Protein AF-A0A2X2LY69-F1 (afdb_monomer_lite)

Foldseek 3Di:
DDPKVQVDPDPQDHDVDDDDFDWDQDPVRDIDTVLVVDVVSVVPRPPDDTDDDDDDDPPDDDDD

Organism: Staphylococcus aureus (NCBI:txid1280)

Radius of gyration: 19.51 Å; chains: 1; bounding box: 28×24×64 Å

Secondary structure (DSSP, 8-state):
----TTTSS-SS--TTPPPPPPEEE-TTS-EEESGGG-HHHHHHTT-----------S-SS---

Sequence (64 aa):
MSEAFSDLPYDYDRPGSNRKPIHLLRQDGKIREISNQSLVIHSITGINRQDYKLYYPRENGCKD

pLDDT: mean 77.8, std 14.21, range [50.28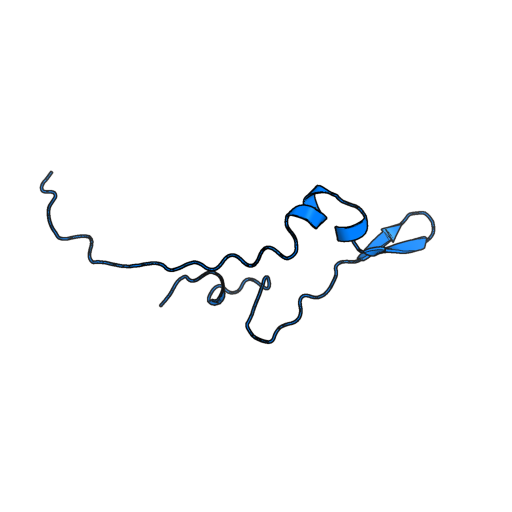, 97.38]

Structure (mmCIF, N/CA/C/O backbone):
data_AF-A0A2X2LY69-F1
#
_entry.id   AF-A0A2X2LY69-F1
#
loop_
_atom_site.group_PDB
_atom_site.id
_atom_site.type_symbol
_atom_site.label_atom_id
_atom_site.label_alt_id
_atom_site.label_comp_id
_atom_site.label_asym_id
_atom_site.label_entity_id
_atom_site.label_seq_id
_atom_site.pdbx_PDB_ins_code
_atom_site.Cartn_x
_atom_site.Cartn_y
_atom_site.Cartn_z
_atom_site.occupancy
_atom_site.B_iso_or_equiv
_atom_site.auth_seq_id
_atom_site.auth_comp_id
_atom_site.auth_asym_id
_atom_site.auth_atom_id
_atom_site.pdbx_PDB_model_num
ATOM 1 N N . MET A 1 1 ? 15.779 11.198 -20.532 1.00 50.28 1 MET A N 1
ATOM 2 C CA . MET A 1 1 ? 15.252 10.816 -19.209 1.00 50.28 1 MET A CA 1
ATOM 3 C C . MET A 1 1 ? 14.101 9.869 -19.451 1.00 50.28 1 MET A C 1
ATOM 5 O O . MET A 1 1 ? 13.203 10.228 -20.200 1.00 50.28 1 MET A O 1
ATOM 9 N N . SER A 1 2 ? 14.179 8.654 -18.928 1.00 61.00 2 SER A N 1
ATOM 10 C CA . SER A 1 2 ? 13.046 7.737 -18.889 1.00 61.00 2 SER A CA 1
ATOM 11 C C . SER A 1 2 ? 12.002 8.303 -17.926 1.00 61.00 2 SER A C 1
ATOM 13 O O . SER A 1 2 ? 12.329 8.706 -16.818 1.00 61.00 2 SER A O 1
ATOM 15 N N . GLU A 1 3 ? 10.747 8.389 -18.358 1.00 63.97 3 GLU A N 1
ATOM 16 C CA . GLU A 1 3 ? 9.618 8.624 -17.450 1.00 63.97 3 GLU A CA 1
ATOM 17 C C . GLU A 1 3 ? 9.029 7.280 -16.995 1.00 63.97 3 GLU A C 1
ATOM 19 O O . GLU A 1 3 ? 7.803 7.113 -17.001 1.00 63.97 3 GLU A O 1
ATOM 24 N N . ALA A 1 4 ? 9.885 6.296 -16.704 1.00 67.06 4 ALA A N 1
ATOM 25 C CA . ALA A 1 4 ? 9.425 5.041 -16.128 1.00 67.06 4 ALA A CA 1
ATOM 26 C C . ALA A 1 4 ? 8.820 5.334 -14.751 1.00 67.06 4 ALA A C 1
ATOM 28 O O . ALA A 1 4 ? 9.269 6.253 -14.056 1.00 67.06 4 ALA A O 1
ATOM 29 N N . PHE A 1 5 ? 7.822 4.560 -14.327 1.00 67.75 5 PHE A N 1
ATOM 30 C CA . PHE A 1 5 ? 7.181 4.771 -13.027 1.00 67.75 5 PHE A CA 1
ATOM 31 C C . PHE A 1 5 ? 8.190 4.766 -11.862 1.00 67.75 5 PHE A C 1
ATOM 33 O O . PHE A 1 5 ? 7.990 5.496 -10.892 1.00 67.75 5 PHE A O 1
ATOM 40 N N . SER A 1 6 ? 9.292 4.015 -11.984 1.00 65.38 6 SER A N 1
ATOM 41 C CA . SER A 1 6 ? 10.399 3.968 -11.014 1.00 65.38 6 SER A CA 1
ATOM 42 C C . SER A 1 6 ? 11.239 5.248 -10.932 1.00 65.38 6 SER A C 1
ATOM 44 O O . SER A 1 6 ? 11.870 5.495 -9.904 1.00 65.38 6 SER A O 1
ATOM 46 N N . ASP A 1 7 ? 11.271 6.041 -12.005 1.00 71.62 7 ASP A N 1
ATOM 47 C CA . ASP A 1 7 ? 12.119 7.235 -12.128 1.00 71.62 7 ASP A CA 1
ATOM 48 C C . ASP A 1 7 ? 11.407 8.504 -11.640 1.00 71.62 7 ASP A C 1
ATOM 50 O O . ASP A 1 7 ? 12.032 9.545 -11.426 1.00 71.62 7 ASP A O 1
ATOM 54 N N . LEU A 1 8 ? 10.091 8.422 -11.437 1.00 70.19 8 LEU A N 1
ATOM 55 C CA . LEU A 1 8 ? 9.290 9.502 -10.880 1.00 70.19 8 LEU A CA 1
ATOM 56 C C . LEU A 1 8 ? 9.558 9.657 -9.368 1.00 70.19 8 LEU A C 1
ATOM 58 O O . LEU A 1 8 ? 9.866 8.686 -8.676 1.00 70.19 8 LEU A O 1
ATOM 62 N N . PRO A 1 9 ? 9.390 10.865 -8.794 1.00 70.94 9 PRO A N 1
ATOM 63 C CA . PRO A 1 9 ? 9.628 11.121 -7.369 1.00 70.94 9 PRO A CA 1
ATOM 64 C C . PRO A 1 9 ? 8.571 10.492 -6.438 1.00 70.94 9 PRO A C 1
ATOM 66 O O . PRO A 1 9 ? 8.514 10.838 -5.259 1.00 70.94 9 PRO A O 1
ATOM 69 N N . TYR A 1 10 ? 7.719 9.598 -6.946 1.00 68.06 10 TYR A N 1
ATOM 70 C CA . TYR A 1 10 ? 6.684 8.933 -6.166 1.00 68.06 10 TYR A CA 1
ATOM 71 C C . TYR A 1 10 ? 7.265 7.776 -5.351 1.00 68.06 10 TYR A C 1
ATOM 73 O O . TYR A 1 10 ? 8.067 6.980 -5.826 1.00 68.06 10 TYR A O 1
ATOM 81 N N . ASP A 1 11 ? 6.796 7.658 -4.114 1.00 65.88 11 ASP A N 1
ATOM 82 C CA . ASP A 1 11 ? 7.291 6.712 -3.107 1.00 65.88 11 ASP A CA 1
ATOM 83 C C . ASP A 1 11 ? 6.707 5.292 -3.262 1.00 65.88 11 ASP A C 1
ATOM 85 O O . ASP A 1 11 ? 6.612 4.537 -2.297 1.00 65.88 11 ASP A O 1
ATOM 89 N N . TYR A 1 12 ? 6.204 4.946 -4.453 1.00 61.50 12 TYR A N 1
ATOM 90 C CA . TYR A 1 12 ? 5.374 3.751 -4.602 1.00 61.50 12 TYR A CA 1
ATOM 91 C C . TYR A 1 12 ? 6.209 2.468 -4.623 1.00 61.50 12 TYR A C 1
ATOM 93 O O . TYR A 1 12 ? 5.868 1.554 -3.884 1.00 61.50 12 TYR A O 1
ATOM 101 N N . ASP A 1 13 ? 7.305 2.428 -5.393 1.00 56.91 13 ASP A N 1
ATOM 102 C CA . ASP A 1 13 ? 8.202 1.271 -5.497 1.00 56.91 13 ASP A CA 1
ATOM 103 C C . ASP A 1 13 ? 9.577 1.699 -6.044 1.00 56.91 13 ASP A C 1
ATOM 105 O O . ASP A 1 13 ? 9.791 1.781 -7.255 1.00 56.91 13 ASP A O 1
ATOM 109 N N . ARG A 1 14 ? 10.540 1.970 -5.156 1.00 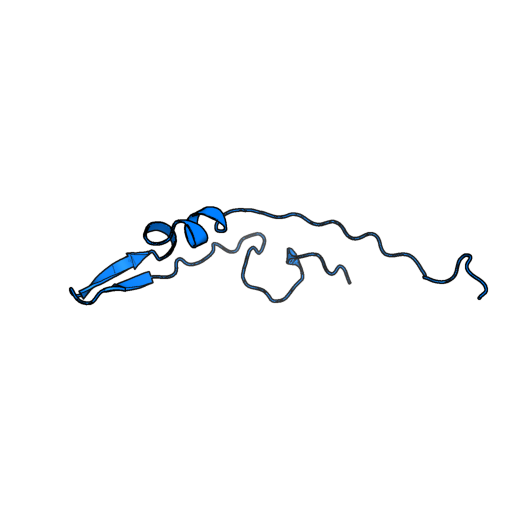61.41 14 ARG A N 1
ATOM 110 C CA . ARG A 1 14 ? 11.952 2.086 -5.556 1.00 61.41 14 ARG A CA 1
ATOM 111 C C . ARG A 1 14 ? 12.659 0.747 -5.367 1.00 61.41 14 ARG A C 1
ATOM 113 O O . ARG A 1 14 ? 12.455 0.120 -4.326 1.00 61.41 14 ARG A O 1
ATOM 120 N N . PRO A 1 15 ? 13.556 0.342 -6.284 1.00 57.03 15 PRO A N 1
ATOM 121 C CA . PRO A 1 15 ? 14.460 -0.777 -6.044 1.00 57.03 15 PRO A CA 1
ATOM 122 C C . PRO A 1 15 ? 15.197 -0.581 -4.708 1.00 57.03 15 PRO A C 1
ATOM 124 O O . PRO A 1 15 ? 15.965 0.365 -4.551 1.00 57.03 15 PRO A O 1
ATOM 127 N N . GLY A 1 16 ? 14.916 -1.437 -3.720 1.00 58.66 16 GLY A N 1
ATOM 128 C CA . GLY A 1 16 ? 15.520 -1.380 -2.381 1.00 58.66 16 GLY A CA 1
ATOM 129 C C . GLY A 1 16 ? 14.778 -0.547 -1.321 1.00 58.66 16 GLY A C 1
ATOM 130 O O . GLY A 1 16 ? 15.213 -0.546 -0.170 1.00 58.66 16 GLY A O 1
ATOM 131 N N . SER A 1 17 ? 13.663 0.119 -1.649 1.00 60.59 17 SER A N 1
ATOM 132 C CA . SER A 1 17 ? 12.796 0.763 -0.649 1.00 60.59 17 SER A CA 1
ATOM 133 C C . SER A 1 17 ? 11.637 -0.158 -0.273 1.00 60.59 17 SER A C 1
ATOM 135 O O . SER A 1 17 ? 10.863 -0.573 -1.130 1.00 60.59 17 SER A O 1
ATOM 137 N N . ASN A 1 18 ? 11.495 -0.464 1.018 1.00 65.62 18 ASN A N 1
ATOM 138 C CA . ASN A 1 18 ? 10.322 -1.170 1.528 1.00 65.62 18 ASN A CA 1
ATOM 139 C C . ASN A 1 18 ? 9.226 -0.154 1.848 1.00 65.62 18 ASN A C 1
ATOM 141 O O . ASN A 1 18 ? 9.395 0.674 2.751 1.00 65.62 18 ASN A O 1
ATOM 145 N N . ARG A 1 19 ? 8.089 -0.255 1.150 1.00 74.94 19 ARG A N 1
ATOM 146 C CA . ARG A 1 19 ? 6.901 0.557 1.420 1.00 74.94 19 ARG A CA 1
ATOM 147 C C . ARG A 1 19 ? 6.528 0.483 2.901 1.00 74.94 19 ARG A C 1
ATOM 149 O O . ARG A 1 19 ? 6.350 -0.600 3.462 1.00 74.94 19 ARG A O 1
ATOM 156 N N . LYS A 1 20 ? 6.390 1.646 3.541 1.00 82.44 20 LYS A N 1
ATOM 157 C CA . LYS A 1 20 ? 5.911 1.720 4.923 1.00 82.44 20 LYS A CA 1
ATOM 158 C C . LYS A 1 20 ? 4.387 1.530 4.954 1.00 82.44 20 LYS A C 1
ATOM 160 O O . LYS A 1 20 ? 3.686 2.130 4.135 1.00 82.44 20 LYS A O 1
ATOM 165 N N . PRO A 1 21 ? 3.855 0.713 5.878 1.00 86.50 21 PRO A N 1
ATOM 166 C CA . PRO A 1 21 ? 2.415 0.558 6.032 1.00 86.50 21 PRO A CA 1
ATOM 167 C C . PRO A 1 21 ? 1.776 1.850 6.556 1.00 86.50 21 PRO A C 1
ATOM 169 O O . PRO A 1 21 ? 2.378 2.591 7.335 1.00 86.50 21 PRO A O 1
ATOM 172 N N . ILE A 1 22 ? 0.525 2.091 6.160 1.00 90.25 22 ILE A N 1
ATOM 173 C CA . ILE A 1 22 ? -0.305 3.175 6.699 1.00 90.25 22 ILE A CA 1
ATOM 174 C C . ILE A 1 22 ? -1.223 2.580 7.765 1.00 90.25 22 ILE A C 1
ATOM 176 O O . ILE A 1 22 ? -1.968 1.634 7.498 1.00 90.25 22 ILE A O 1
ATOM 180 N N . HIS A 1 23 ? -1.197 3.160 8.962 1.00 95.44 23 HIS A N 1
ATOM 181 C CA . HIS A 1 23 ? -2.011 2.725 10.090 1.00 95.44 23 HIS A CA 1
ATOM 182 C C . HIS A 1 23 ? -3.158 3.699 10.369 1.00 95.44 23 HIS A C 1
ATOM 184 O O . HIS A 1 23 ? -2.993 4.913 10.282 1.00 95.44 23 HIS A O 1
ATOM 190 N N . LEU A 1 24 ? -4.311 3.155 10.748 1.00 96.06 24 LEU A N 1
ATOM 191 C CA . LEU A 1 24 ? -5.492 3.894 11.176 1.00 96.06 24 LEU A CA 1
ATOM 192 C C . LEU A 1 24 ? -5.675 3.747 12.687 1.00 96.06 24 LEU A C 1
ATOM 194 O O . LEU A 1 24 ? -5.711 2.622 13.195 1.00 96.06 24 LEU A O 1
ATOM 198 N N . LEU A 1 25 ? -5.853 4.874 13.379 1.00 97.12 25 LEU A N 1
ATOM 199 C CA . LEU A 1 25 ? -6.330 4.907 14.760 1.00 97.12 25 LEU A CA 1
ATOM 200 C C . LEU A 1 25 ? -7.861 4.834 14.762 1.00 97.12 25 LEU A C 1
ATOM 202 O O . LEU A 1 25 ? -8.540 5.6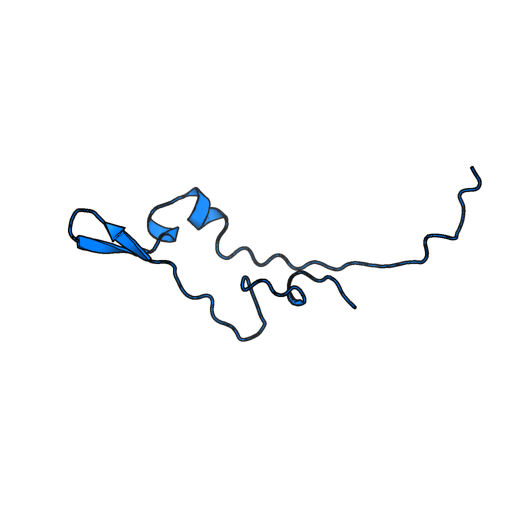74 14.171 1.00 97.12 25 LEU A O 1
ATOM 206 N N . ARG A 1 26 ? -8.406 3.805 15.403 1.00 95.75 26 ARG A N 1
ATOM 207 C CA . ARG A 1 26 ? -9.848 3.583 15.538 1.00 95.75 26 ARG A CA 1
ATOM 208 C C . ARG A 1 26 ? -10.390 4.302 16.775 1.00 95.75 26 ARG A C 1
ATOM 210 O O . ARG A 1 26 ? -9.647 4.629 17.693 1.00 95.75 26 ARG A O 1
ATOM 217 N N . GLN A 1 27 ? -11.707 4.501 16.815 1.00 96.00 27 GLN A N 1
ATOM 218 C CA . GLN A 1 27 ? -12.392 5.129 17.954 1.00 96.00 27 GLN A CA 1
ATOM 219 C C . GLN A 1 27 ? -12.222 4.352 19.271 1.00 96.00 27 GLN A C 1
ATOM 221 O O . GLN A 1 27 ? -12.230 4.956 20.335 1.00 96.00 27 GLN A O 1
ATOM 226 N N . ASP A 1 28 ? -12.024 3.032 19.205 1.00 96.62 28 ASP A N 1
ATOM 227 C CA . ASP A 1 28 ? -11.724 2.176 20.362 1.00 96.62 28 ASP A CA 1
ATOM 228 C C . ASP A 1 28 ? -10.234 2.193 20.761 1.00 96.62 28 ASP A C 1
ATOM 230 O O . ASP A 1 28 ? -9.795 1.367 21.559 1.00 96.62 28 ASP A O 1
ATOM 234 N N . GLY A 1 29 ? -9.438 3.099 20.181 1.00 97.38 29 GLY A N 1
ATOM 235 C CA . GLY A 1 29 ? -8.008 3.250 20.444 1.00 97.38 29 GLY A CA 1
ATOM 236 C C . GLY A 1 29 ? -7.116 2.225 19.738 1.00 97.38 29 GLY A C 1
ATOM 237 O O . GLY A 1 29 ? -5.893 2.306 19.848 1.00 97.38 29 GLY A O 1
ATOM 238 N N . LYS A 1 30 ? -7.679 1.266 18.990 1.00 97.31 30 LYS A N 1
ATOM 239 C CA . LYS A 1 30 ? -6.878 0.248 18.296 1.00 97.31 30 LYS A CA 1
ATOM 240 C C . LYS A 1 30 ? -6.222 0.801 17.039 1.00 97.31 30 LYS A C 1
ATOM 242 O O . LYS A 1 30 ? -6.811 1.587 16.298 1.00 97.31 30 LYS A O 1
ATOM 247 N N . ILE A 1 31 ? -5.027 0.294 16.759 1.00 97.38 31 ILE A N 1
ATOM 248 C CA . ILE A 1 31 ? -4.274 0.586 15.542 1.00 97.38 31 ILE A CA 1
ATOM 249 C C . ILE A 1 31 ? -4.447 -0.583 14.572 1.00 97.38 31 ILE A C 1
ATOM 251 O O . ILE A 1 31 ? -4.213 -1.737 14.934 1.00 97.38 31 ILE A O 1
ATOM 255 N N . ARG A 1 32 ? -4.868 -0.298 13.337 1.00 96.00 32 ARG A N 1
ATOM 256 C CA . ARG A 1 32 ? -4.978 -1.304 12.267 1.00 96.00 32 ARG A CA 1
ATOM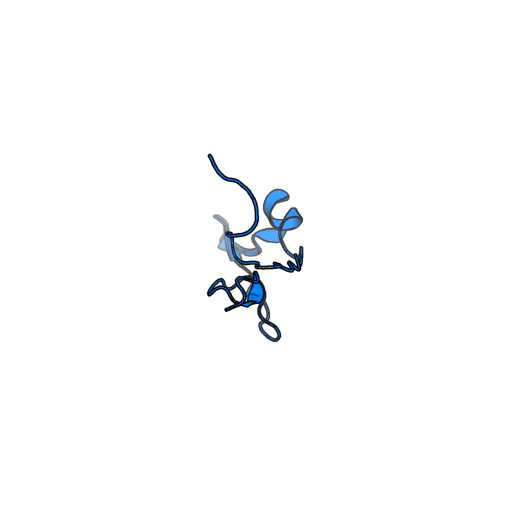 257 C C . ARG A 1 32 ? -4.400 -0.767 10.968 1.00 96.00 32 ARG A C 1
ATOM 259 O O . ARG A 1 32 ? -4.602 0.395 10.640 1.00 96.00 32 ARG A O 1
ATOM 266 N N . GLU A 1 33 ? -3.711 -1.609 10.214 1.00 94.56 33 GLU A N 1
ATOM 267 C CA . GLU A 1 33 ? -3.236 -1.253 8.875 1.00 94.56 33 GLU A CA 1
ATOM 268 C C . GLU A 1 33 ? -4.416 -1.009 7.912 1.00 94.56 33 GLU A C 1
ATOM 270 O O . GLU A 1 33 ? -5.401 -1.750 7.935 1.00 94.56 33 GLU A O 1
ATOM 275 N N . ILE A 1 34 ? -4.323 0.015 7.058 1.00 94.31 34 ILE A N 1
ATOM 276 C CA . ILE A 1 34 ? -5.403 0.425 6.145 1.00 94.31 34 ILE A CA 1
ATOM 277 C C . ILE A 1 34 ? -5.765 -0.642 5.099 1.00 94.31 34 ILE A C 1
ATOM 279 O O . ILE A 1 34 ? -6.943 -0.815 4.787 1.00 94.31 34 ILE A O 1
ATOM 283 N N . SER A 1 35 ? -4.778 -1.375 4.577 1.00 91.94 35 SER A N 1
ATOM 284 C CA . SER A 1 35 ? -4.965 -2.422 3.560 1.00 91.94 35 SER A CA 1
ATOM 285 C C . SER A 1 35 ? -5.828 -3.566 4.102 1.00 91.94 35 SER A C 1
ATOM 287 O O . SER A 1 35 ? -6.748 -4.022 3.434 1.00 91.94 35 SER A O 1
ATOM 289 N N . ASN A 1 36 ? -5.643 -3.928 5.374 1.00 92.50 36 ASN A N 1
ATOM 290 C CA . ASN A 1 36 ? -6.450 -4.927 6.078 1.00 92.50 36 ASN A CA 1
ATOM 291 C C . ASN A 1 36 ? -7.892 -4.472 6.348 1.00 92.50 36 ASN A C 1
ATOM 293 O O . ASN A 1 36 ? -8.699 -5.255 6.847 1.00 92.50 36 ASN A O 1
ATOM 297 N N . GLN A 1 37 ? -8.215 -3.195 6.132 1.00 95.25 37 GLN A N 1
ATOM 298 C CA . GLN A 1 37 ? -9.522 -2.603 6.437 1.00 95.25 37 GLN A CA 1
ATOM 299 C C . GLN A 1 37 ? -10.300 -2.164 5.194 1.00 95.25 37 GLN A C 1
ATOM 301 O O . GLN A 1 37 ? -11.475 -1.830 5.319 1.00 95.25 37 GLN A O 1
ATOM 306 N N . SER A 1 38 ? -9.680 -2.162 4.013 1.00 94.62 38 SER A N 1
ATOM 307 C CA . SER A 1 38 ? -10.314 -1.724 2.773 1.00 94.62 38 SER A CA 1
ATOM 308 C C . SER A 1 38 ? -9.981 -2.674 1.635 1.00 94.62 38 SER A C 1
ATOM 310 O O . SER A 1 38 ? -8.825 -2.780 1.232 1.00 94.62 38 SER A O 1
ATOM 312 N N . LEU A 1 39 ? -11.016 -3.312 1.080 1.00 93.50 39 LEU A N 1
ATOM 313 C CA . LEU A 1 39 ? -10.882 -4.199 -0.075 1.00 93.50 39 LEU A CA 1
ATOM 314 C C . LEU A 1 39 ? -10.275 -3.462 -1.275 1.00 93.50 39 LEU A C 1
ATOM 316 O O . LEU A 1 39 ? -9.384 -3.988 -1.924 1.00 93.50 39 LEU A O 1
ATOM 320 N N 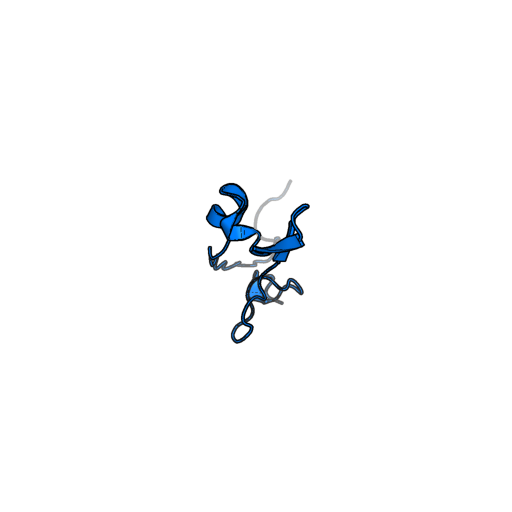. VAL A 1 40 ? -10.697 -2.216 -1.520 1.00 93.06 40 VAL A N 1
ATOM 321 C CA . VAL A 1 40 ? -10.151 -1.387 -2.605 1.00 93.06 40 VAL A CA 1
ATOM 322 C C . VAL A 1 40 ? -8.655 -1.170 -2.415 1.00 93.06 40 VAL A C 1
ATOM 324 O O . VAL A 1 40 ? -7.892 -1.370 -3.353 1.00 93.06 40 VAL A O 1
ATOM 327 N N . ILE A 1 41 ? -8.232 -0.790 -1.203 1.00 90.19 41 ILE A N 1
ATOM 328 C CA . ILE A 1 41 ? -6.813 -0.556 -0.919 1.00 90.19 41 ILE A CA 1
ATOM 329 C C . ILE A 1 41 ? -6.027 -1.857 -1.053 1.00 90.19 41 ILE A C 1
ATOM 331 O O . ILE A 1 41 ? -5.010 -1.856 -1.736 1.00 90.19 41 ILE A O 1
ATOM 335 N N . HIS A 1 42 ? -6.525 -2.953 -0.474 1.00 88.69 42 HIS A N 1
ATOM 336 C CA . HIS A 1 42 ? -5.924 -4.278 -0.595 1.00 88.69 42 HIS A CA 1
ATOM 337 C C . HIS A 1 42 ? -5.704 -4.671 -2.062 1.00 88.69 42 HIS A C 1
ATOM 339 O O . HIS A 1 42 ? -4.603 -5.072 -2.428 1.00 88.69 42 HIS A O 1
ATOM 345 N N . SER A 1 43 ? -6.720 -4.487 -2.910 1.00 88.56 43 SER A N 1
ATOM 346 C CA . SER A 1 43 ? -6.671 -4.838 -4.332 1.00 88.56 43 SER A CA 1
ATOM 347 C C . SER A 1 43 ? -5.718 -3.980 -5.163 1.00 88.56 43 SER A C 1
ATOM 349 O O . SER A 1 43 ? -5.338 -4.416 -6.243 1.00 88.56 43 SER A O 1
ATOM 351 N N . ILE A 1 44 ? -5.341 -2.778 -4.713 1.00 84.19 44 ILE A N 1
ATOM 352 C CA . ILE A 1 44 ? -4.386 -1.918 -5.438 1.00 84.19 44 ILE A CA 1
ATOM 353 C C . ILE A 1 44 ? -2.974 -1.962 -4.850 1.00 84.19 44 ILE A C 1
ATOM 355 O O . ILE A 1 44 ? -2.026 -1.616 -5.549 1.00 84.19 44 ILE A O 1
ATOM 359 N N . THR A 1 45 ? -2.807 -2.357 -3.584 1.00 80.56 45 THR A N 1
ATOM 360 C CA . THR A 1 45 ? -1.488 -2.548 -2.964 1.00 80.56 45 THR A CA 1
ATOM 361 C C . THR A 1 45 ? -0.786 -3.791 -3.504 1.00 80.56 45 THR A C 1
ATOM 363 O O . THR A 1 45 ? -1.392 -4.848 -3.614 1.00 80.56 45 THR A O 1
ATOM 366 N N . GLY A 1 46 ? 0.514 -3.679 -3.795 1.00 67.44 46 GLY A N 1
ATOM 367 C CA . GLY A 1 46 ? 1.348 -4.810 -4.227 1.00 67.44 46 GLY A CA 1
ATOM 368 C C . GLY A 1 46 ? 1.298 -5.121 -5.726 1.00 67.44 46 GLY A C 1
ATOM 369 O O . GLY A 1 46 ? 2.003 -6.020 -6.179 1.00 67.44 46 GLY A O 1
ATOM 370 N N . ILE A 1 47 ? 0.521 -4.373 -6.517 1.00 72.38 47 ILE A N 1
ATOM 371 C CA . ILE A 1 47 ? 0.582 -4.466 -7.979 1.00 72.38 47 ILE A CA 1
ATOM 372 C C . ILE A 1 47 ? 1.826 -3.713 -8.460 1.00 72.38 47 ILE A C 1
ATOM 374 O O . ILE A 1 47 ? 1.787 -2.499 -8.655 1.00 72.38 47 ILE A O 1
ATOM 378 N N . ASN A 1 48 ? 2.917 -4.443 -8.688 1.00 67.00 48 ASN A N 1
ATOM 379 C CA . ASN A 1 48 ? 4.101 -3.901 -9.346 1.00 67.00 48 ASN A CA 1
ATOM 380 C C . ASN A 1 48 ? 3.811 -3.762 -10.849 1.00 67.00 48 ASN A C 1
ATOM 382 O O . ASN A 1 48 ? 3.733 -4.755 -11.577 1.00 67.00 48 ASN A O 1
ATOM 386 N N . ARG A 1 49 ? 3.581 -2.529 -11.305 1.00 68.12 49 ARG A N 1
ATOM 387 C CA . ARG A 1 49 ? 3.400 -2.220 -12.726 1.00 68.12 49 ARG A CA 1
ATOM 388 C C . ARG A 1 49 ? 4.736 -1.771 -13.291 1.00 68.12 49 ARG A C 1
ATOM 390 O O . ARG A 1 49 ? 5.183 -0.668 -13.000 1.00 68.12 49 ARG A O 1
ATOM 397 N N . GLN A 1 50 ? 5.343 -2.618 -14.111 1.00 69.50 50 GLN A N 1
ATOM 398 C CA . GLN A 1 50 ? 6.490 -2.227 -14.921 1.00 69.50 50 GLN A CA 1
ATOM 399 C C . GLN A 1 50 ? 5.986 -1.606 -16.222 1.00 69.50 50 GLN A C 1
ATOM 401 O O . GLN A 1 50 ? 5.121 -2.180 -16.888 1.00 69.50 50 GLN A O 1
ATOM 406 N N . ASP A 1 51 ? 6.511 -0.437 -16.574 1.00 71.62 51 ASP A N 1
ATOM 407 C CA . ASP A 1 51 ? 6.269 0.207 -17.857 1.00 71.62 51 ASP A CA 1
ATOM 408 C C . ASP A 1 51 ? 7.567 0.400 -18.636 1.00 71.62 51 ASP A C 1
ATOM 410 O O . ASP A 1 51 ? 8.639 0.632 -18.081 1.00 71.62 51 ASP A O 1
ATOM 414 N N . TYR A 1 52 ? 7.452 0.306 -19.958 1.00 76.38 52 TYR A N 1
ATOM 415 C CA . TYR A 1 52 ? 8.534 0.597 -20.885 1.00 76.38 52 TYR A CA 1
ATOM 416 C C . TYR A 1 52 ? 8.007 1.589 -21.916 1.00 76.38 52 TYR A C 1
ATOM 418 O O . TYR A 1 52 ? 7.059 1.292 -22.645 1.00 76.38 52 TYR A O 1
ATOM 426 N N . LYS A 1 53 ? 8.609 2.779 -21.971 1.00 78.06 53 LYS A N 1
ATOM 427 C CA . LYS A 1 53 ? 8.250 3.827 -22.933 1.00 78.06 53 LYS A CA 1
ATOM 428 C C . LYS A 1 53 ? 9.291 3.894 -24.048 1.00 78.06 53 LYS A C 1
ATOM 430 O O . LYS A 1 53 ? 10.478 4.068 -23.779 1.00 78.06 53 LYS A O 1
ATOM 435 N N . LEU A 1 54 ? 8.838 3.789 -25.297 1.00 82.56 54 LEU A N 1
ATOM 436 C CA . LEU A 1 54 ? 9.654 4.024 -26.489 1.00 82.56 54 LEU A CA 1
ATOM 437 C C . LEU A 1 54 ? 9.385 5.441 -27.006 1.00 82.56 54 LEU A C 1
ATOM 439 O O . LEU A 1 54 ? 8.286 5.733 -27.472 1.00 82.56 54 LEU A O 1
ATOM 443 N N . TYR A 1 55 ? 10.389 6.310 -26.935 1.00 81.50 55 TYR A N 1
ATOM 444 C CA . TYR A 1 55 ? 10.315 7.670 -27.466 1.00 81.50 55 TYR A CA 1
ATOM 445 C C . TYR A 1 55 ? 10.940 7.726 -28.861 1.00 81.50 55 TYR A C 1
ATOM 447 O O . TYR A 1 55 ? 12.024 7.185 -29.076 1.00 81.50 55 TYR A O 1
ATOM 455 N N . TYR A 1 56 ? 10.279 8.407 -29.794 1.00 82.69 56 TYR A N 1
ATOM 456 C CA . TYR A 1 56 ? 10.788 8.678 -31.138 1.00 82.69 56 TYR A CA 1
ATOM 457 C C . TYR A 1 56 ? 10.436 10.117 -31.555 1.00 82.69 56 TYR A C 1
ATOM 459 O O . TYR A 1 56 ? 9.452 10.671 -31.056 1.00 82.69 56 TYR A O 1
ATOM 467 N N . PRO A 1 57 ? 11.233 10.755 -32.433 1.00 87.56 57 PRO A N 1
ATOM 468 C CA . PRO A 1 57 ? 10.940 12.095 -32.931 1.00 87.56 57 PRO A CA 1
ATOM 469 C C . PRO A 1 57 ? 9.586 12.136 -33.644 1.00 87.56 57 PRO A C 1
ATOM 471 O O . PRO A 1 57 ? 9.272 11.255 -34.443 1.00 87.56 57 PRO A O 1
ATOM 474 N N . ARG A 1 58 ? 8.789 13.178 -33.383 1.00 79.69 58 ARG A N 1
ATOM 475 C CA . ARG A 1 58 ? 7.454 13.357 -33.984 1.00 79.69 58 ARG A CA 1
ATOM 476 C C . ARG A 1 58 ? 7.508 13.629 -35.494 1.00 79.69 58 ARG A C 1
ATOM 478 O O . ARG A 1 58 ? 6.517 13.464 -36.197 1.00 79.69 58 ARG A O 1
ATOM 485 N N . GLU A 1 59 ? 8.659 14.039 -36.001 1.00 74.81 59 GLU A N 1
ATOM 486 C CA . GLU A 1 59 ? 8.872 14.372 -37.401 1.00 74.81 59 GLU A CA 1
ATOM 487 C C . GLU A 1 59 ? 9.299 13.146 -38.203 1.00 74.81 59 GLU A C 1
ATOM 489 O O . GLU A 1 59 ? 10.476 12.917 -38.430 1.00 74.81 59 GLU A O 1
ATOM 494 N N . ASN A 1 60 ? 8.305 12.352 -38.604 1.00 63.22 60 ASN A N 1
ATOM 495 C CA . ASN A 1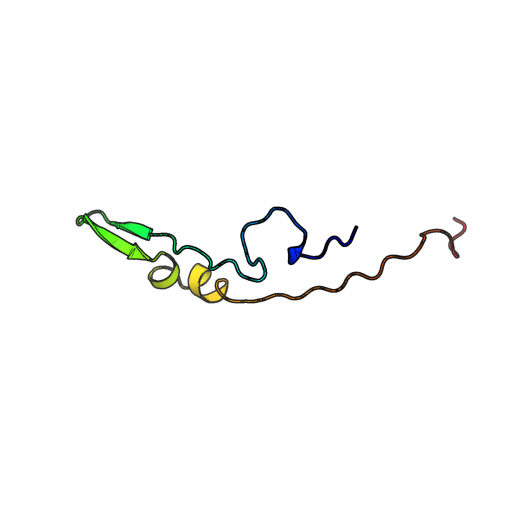 60 ? 8.333 11.513 -39.800 1.00 63.22 60 ASN A CA 1
ATOM 496 C C . ASN A 1 60 ? 6.880 11.188 -40.202 1.00 63.22 60 ASN A C 1
ATOM 498 O O . ASN A 1 60 ? 6.332 10.169 -39.794 1.00 63.22 60 ASN A O 1
ATOM 502 N N . GLY A 1 61 ? 6.257 12.047 -41.021 1.00 64.31 61 GLY A N 1
ATOM 503 C CA . GLY A 1 61 ? 5.223 11.572 -41.954 1.00 64.31 61 GLY A CA 1
ATOM 504 C C . GLY A 1 61 ? 3.753 11.971 -41.769 1.00 64.31 61 GLY A C 1
ATOM 505 O O . GLY A 1 61 ? 2.907 11.233 -42.255 1.00 64.31 61 GLY A O 1
ATOM 506 N N . CYS A 1 62 ? 3.413 13.123 -41.188 1.00 53.53 62 CYS A N 1
ATOM 507 C CA . CYS A 1 62 ? 2.124 13.762 -41.499 1.00 53.53 62 CYS A CA 1
ATOM 508 C C . CYS A 1 62 ? 2.374 15.219 -41.883 1.00 53.53 62 CYS A C 1
ATOM 510 O O . CYS A 1 62 ? 2.683 16.044 -41.027 1.00 53.53 62 CYS A O 1
ATOM 512 N N . LYS A 1 63 ? 2.308 15.507 -43.187 1.00 54.66 63 LYS A N 1
ATOM 513 C CA . LYS A 1 63 ? 1.981 16.855 -43.651 1.00 54.66 63 LYS A CA 1
ATOM 514 C C . LYS A 1 63 ? 0.477 17.018 -43.439 1.00 54.66 63 LYS A C 1
ATOM 516 O O . LYS A 1 63 ? -0.259 16.109 -43.820 1.00 54.66 63 LYS A O 1
ATOM 521 N N . ASP A 1 64 ? 0.091 18.113 -42.791 1.00 59.19 64 ASP A N 1
ATOM 522 C CA . ASP A 1 64 ? -1.301 18.568 -42.706 1.00 59.19 64 ASP A CA 1
ATOM 523 C C . ASP A 1 64 ? -1.957 18.661 -44.097 1.00 59.19 64 ASP A C 1
ATOM 525 O O . ASP A 1 64 ? -1.230 18.964 -45.079 1.00 59.19 64 ASP A O 1
#